Protein AF-A0A101GXN9-F1 (afdb_monomer_lite)

Structure (mmCIF, N/CA/C/O backbone):
data_AF-A0A101GXN9-F1
#
_entry.id   AF-A0A101GXN9-F1
#
loop_
_atom_site.group_PDB
_atom_site.id
_atom_site.type_symbol
_atom_site.label_atom_id
_atom_site.label_alt_id
_atom_site.label_comp_id
_atom_site.label_asym_id
_atom_site.label_entity_id
_atom_site.label_seq_id
_atom_site.pdbx_PDB_ins_code
_atom_site.Cartn_x
_atom_site.Cartn_y
_atom_site.Cartn_z
_atom_site.occupancy
_atom_site.B_iso_or_equiv
_atom_site.auth_seq_id
_atom_site.auth_comp_id
_atom_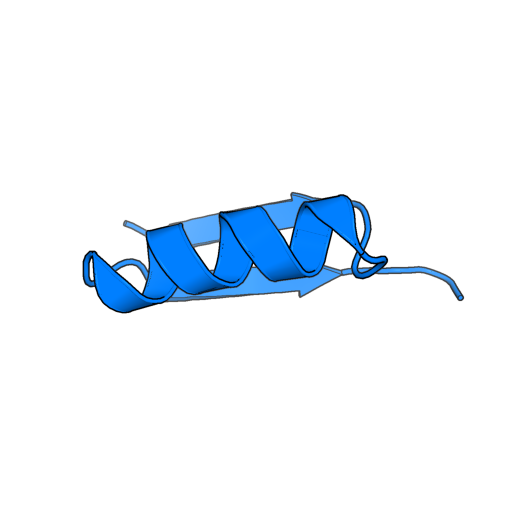site.auth_asym_id
_atom_site.auth_atom_id
_atom_site.pdbx_PDB_model_num
ATOM 1 N N . MET A 1 1 ? -12.075 1.802 4.678 1.00 95.69 1 MET A N 1
ATOM 2 C CA . MET A 1 1 ? -12.544 2.433 3.416 1.00 95.69 1 MET A CA 1
ATOM 3 C C . MET A 1 1 ? -11.831 1.780 2.234 1.00 95.69 1 MET A C 1
ATOM 5 O O . MET A 1 1 ? -10.799 1.165 2.469 1.00 95.69 1 MET A O 1
ATOM 9 N N . LYS A 1 2 ? -12.364 1.867 1.006 1.00 98.44 2 LYS A N 1
ATOM 10 C CA . LYS A 1 2 ? -11.668 1.397 -0.208 1.00 98.44 2 LYS A CA 1
ATOM 11 C C . LYS A 1 2 ? -10.730 2.485 -0.723 1.00 98.44 2 LYS A C 1
ATOM 13 O O . LYS A 1 2 ? -11.183 3.609 -0.927 1.00 98.44 2 LYS A O 1
ATOM 18 N N . ILE A 1 3 ? -9.451 2.164 -0.894 1.00 98.50 3 ILE A N 1
ATOM 19 C CA . ILE A 1 3 ? -8.401 3.118 -1.266 1.00 98.50 3 ILE A CA 1
ATOM 20 C C . ILE A 1 3 ? -7.558 2.519 -2.391 1.00 98.50 3 ILE A C 1
ATOM 22 O O . ILE A 1 3 ? -6.982 1.448 -2.227 1.00 98.50 3 ILE A O 1
ATOM 26 N N . THR A 1 4 ? -7.444 3.232 -3.509 1.00 98.50 4 THR A N 1
ATOM 27 C CA . THR A 1 4 ? -6.526 2.869 -4.596 1.00 98.50 4 THR A CA 1
ATOM 28 C C . THR A 1 4 ? -5.323 3.801 -4.575 1.00 98.50 4 THR A C 1
ATOM 30 O O . THR A 1 4 ? -5.490 5.020 -4.574 1.00 98.50 4 THR A O 1
ATOM 33 N N . ILE A 1 5 ? -4.120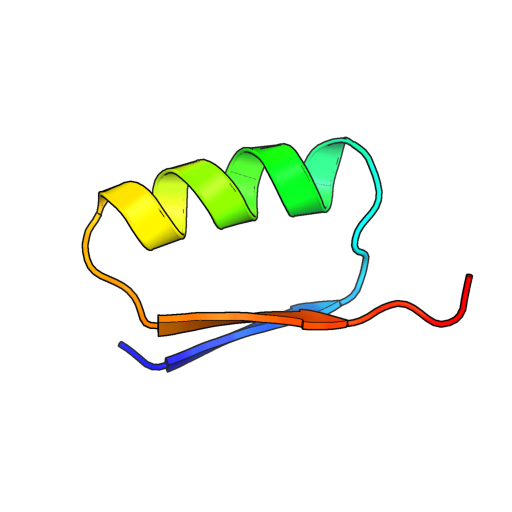 3.235 -4.584 1.00 98.25 5 ILE A N 1
ATOM 34 C CA . ILE A 1 5 ? -2.855 3.968 -4.654 1.00 98.25 5 ILE A CA 1
ATOM 35 C C . ILE A 1 5 ? -2.213 3.681 -6.010 1.00 98.25 5 ILE A C 1
ATOM 37 O O . ILE A 1 5 ? -1.998 2.523 -6.366 1.00 98.25 5 ILE A O 1
ATOM 41 N N . VAL A 1 6 ? -1.913 4.742 -6.760 1.00 97.94 6 VAL A N 1
ATOM 42 C CA . VAL A 1 6 ? -1.193 4.659 -8.036 1.00 97.94 6 VAL A CA 1
ATOM 43 C C . VAL A 1 6 ? 0.299 4.831 -7.764 1.00 97.94 6 VAL A C 1
ATOM 45 O O . VAL A 1 6 ? 0.728 5.883 -7.292 1.00 97.94 6 VAL A O 1
ATOM 48 N N . GLY A 1 7 ? 1.067 3.787 -8.057 1.00 97.75 7 GLY A N 1
ATOM 49 C CA . GLY A 1 7 ? 2.468 3.618 -7.695 1.00 97.75 7 GLY A CA 1
ATOM 50 C C . GLY A 1 7 ? 2.626 2.579 -6.582 1.00 97.75 7 GLY A C 1
ATOM 51 O O . GLY A 1 7 ? 2.296 2.857 -5.432 1.00 97.75 7 GLY A O 1
ATOM 52 N N . ALA A 1 8 ? 3.171 1.404 -6.905 1.00 97.75 8 ALA A N 1
ATOM 53 C CA . ALA A 1 8 ? 3.490 0.314 -5.975 1.00 97.75 8 ALA A CA 1
ATOM 54 C C . ALA A 1 8 ? 4.977 0.281 -5.564 1.00 97.75 8 ALA A C 1
ATOM 56 O O . ALA A 1 8 ? 5.414 -0.625 -4.856 1.00 97.75 8 ALA A O 1
ATOM 57 N N . GLY A 1 9 ? 5.764 1.290 -5.954 1.00 96.94 9 GLY A N 1
ATOM 58 C CA . GLY A 1 9 ? 7.146 1.469 -5.499 1.00 96.94 9 GLY A CA 1
ATOM 59 C C . GLY A 1 9 ? 7.281 1.754 -3.993 1.00 96.94 9 GLY A C 1
ATOM 60 O O . GLY A 1 9 ? 6.309 1.727 -3.238 1.00 96.94 9 GLY A O 1
ATOM 61 N N . ALA A 1 10 ? 8.498 2.077 -3.541 1.00 98.12 10 ALA A N 1
ATOM 62 C CA . ALA A 1 10 ? 8.841 2.173 -2.114 1.00 98.12 10 ALA A CA 1
ATOM 63 C C . ALA A 1 10 ? 7.882 3.049 -1.282 1.00 98.12 10 ALA A C 1
ATOM 65 O O . ALA A 1 10 ? 7.418 2.626 -0.225 1.00 98.12 10 ALA A O 1
ATOM 66 N N . MET A 1 11 ? 7.544 4.248 -1.765 1.00 97.81 11 MET A N 1
ATOM 67 C CA . MET A 1 11 ? 6.618 5.137 -1.051 1.00 97.81 11 MET A CA 1
ATOM 68 C C . MET A 1 11 ? 5.184 4.598 -1.047 1.00 97.81 11 MET A C 1
ATOM 70 O O . MET A 1 11 ? 4.542 4.585 0.000 1.00 97.81 11 MET A O 1
ATOM 74 N N . GLY A 1 12 ? 4.687 4.129 -2.196 1.00 98.19 12 GLY A N 1
ATOM 75 C CA . GLY A 1 12 ? 3.328 3.601 -2.314 1.00 98.19 12 GLY A CA 1
ATOM 76 C C . GLY A 1 12 ? 3.108 2.376 -1.435 1.00 98.19 12 GLY A C 1
ATOM 77 O O . GLY A 1 12 ? 2.120 2.308 -0.712 1.00 98.19 12 GLY A O 1
ATOM 78 N N . SER A 1 13 ? 4.084 1.470 -1.406 1.00 98.06 13 SER A N 1
ATOM 79 C CA . SER A 1 13 ? 4.080 0.301 -0.527 1.00 98.06 13 SER A CA 1
ATOM 80 C C . SER A 1 13 ? 4.142 0.676 0.960 1.00 98.06 13 SER A C 1
ATOM 82 O O . SER A 1 13 ? 3.394 0.108 1.753 1.00 98.06 13 SER A O 1
ATOM 84 N N . LEU A 1 14 ? 4.966 1.660 1.352 1.00 98.50 14 LEU A N 1
ATOM 85 C CA . LEU A 1 14 ? 5.053 2.123 2.745 1.00 98.50 14 LEU A CA 1
ATOM 86 C C . LEU A 1 14 ? 3.712 2.680 3.241 1.00 98.50 14 LEU A C 1
ATOM 88 O O . LEU A 1 14 ? 3.183 2.230 4.256 1.00 98.50 14 LEU A O 1
ATOM 92 N N . PHE A 1 15 ? 3.143 3.648 2.523 1.00 98.31 15 PHE A N 1
ATOM 93 C CA . PHE A 1 15 ? 1.886 4.270 2.940 1.00 98.31 15 PHE A CA 1
ATOM 94 C C . PHE A 1 15 ? 0.693 3.331 2.759 1.00 98.31 15 PHE A C 1
ATOM 96 O O . PHE A 1 15 ? -0.200 3.308 3.603 1.00 98.31 15 PHE A O 1
ATOM 103 N N . GLY A 1 16 ? 0.692 2.521 1.697 1.00 98.50 16 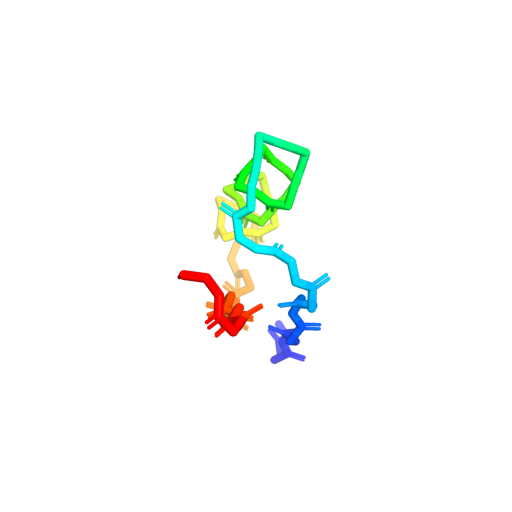GLY A N 1
ATOM 104 C CA . GLY A 1 16 ? -0.321 1.498 1.466 1.00 98.50 16 GLY A CA 1
ATOM 105 C C . GLY A 1 16 ? -0.361 0.455 2.578 1.00 98.50 16 GLY A C 1
ATOM 106 O O . GLY A 1 16 ? -1.448 0.111 3.035 1.00 98.50 16 GLY A O 1
ATOM 107 N N . GLY A 1 17 ? 0.804 0.026 3.075 1.00 98.44 17 GLY A N 1
ATOM 108 C CA . GLY A 1 17 ? 0.917 -0.870 4.227 1.00 98.44 17 GLY A CA 1
ATOM 109 C C . GLY A 1 17 ? 0.317 -0.267 5.495 1.00 98.44 17 GLY A C 1
ATOM 110 O O . GLY A 1 17 ? -0.560 -0.875 6.100 1.00 98.44 17 GLY A O 1
ATOM 111 N N . LEU A 1 18 ? 0.694 0.968 5.844 1.00 98.62 18 LEU A N 1
ATOM 112 C CA . LEU A 1 18 ? 0.142 1.664 7.017 1.00 98.62 18 LEU A CA 1
ATOM 113 C C . LEU A 1 18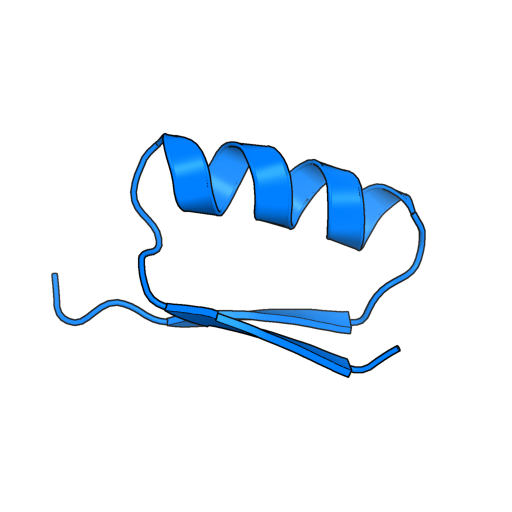 ? -1.382 1.855 6.922 1.00 98.62 18 LEU A C 1
ATOM 115 O O . LEU A 1 18 ? -2.109 1.708 7.905 1.00 98.62 18 LEU A O 1
ATOM 119 N N . LEU A 1 19 ? -1.892 2.166 5.727 1.00 98.62 19 LEU A N 1
ATOM 120 C CA . LEU A 1 19 ? -3.329 2.310 5.495 1.00 98.62 19 LEU A CA 1
ATOM 121 C C . LEU A 1 19 ? -4.066 0.971 5.615 1.00 98.62 19 LEU A C 1
ATOM 123 O O . LEU A 1 19 ? -5.174 0.946 6.162 1.00 98.62 19 LEU A O 1
ATOM 127 N N . ALA A 1 20 ? -3.459 -0.120 5.145 1.00 98.62 20 ALA A N 1
ATOM 128 C CA . ALA A 1 20 ? -3.994 -1.469 5.290 1.00 98.62 20 ALA A CA 1
ATOM 129 C C . ALA A 1 20 ? -4.007 -1.917 6.762 1.00 98.62 20 ALA A C 1
ATOM 131 O O . ALA A 1 20 ? -5.028 -2.417 7.231 1.00 98.62 20 ALA A O 1
ATOM 132 N N . GLU A 1 21 ? -2.936 -1.654 7.520 1.00 98.56 21 GLU A N 1
ATOM 133 C CA . GLU A 1 21 ? -2.869 -1.915 8.968 1.00 98.56 21 GLU A CA 1
ATOM 134 C C . GLU A 1 21 ? -3.942 -1.146 9.751 1.00 98.56 21 GLU A C 1
ATOM 136 O O . GLU A 1 21 ? -4.496 -1.654 10.723 1.00 98.56 21 GLU A O 1
ATOM 141 N N . SER A 1 22 ? -4.318 0.047 9.284 1.00 98.56 22 SER A N 1
ATOM 142 C CA . SER A 1 22 ? -5.431 0.827 9.837 1.00 98.56 22 SER A CA 1
ATOM 143 C C . SER A 1 22 ? -6.828 0.273 9.476 1.00 98.56 22 SER A C 1
ATOM 145 O O . SER A 1 22 ? -7.836 0.927 9.758 1.00 98.56 22 SER A O 1
ATOM 147 N N . GLY A 1 23 ? -6.927 -0.898 8.840 1.00 98.50 23 GLY A N 1
ATOM 148 C CA . GLY A 1 23 ? -8.193 -1.555 8.498 1.00 98.50 23 GLY A CA 1
ATOM 149 C C . GLY A 1 23 ? -8.839 -1.060 7.202 1.00 98.50 23 GLY A C 1
ATOM 150 O O . GLY A 1 23 ? -10.048 -1.218 7.009 1.00 98.50 23 GLY A O 1
ATOM 151 N N . ASN A 1 24 ? -8.070 -0.430 6.309 1.00 98.69 24 ASN A N 1
ATOM 152 C CA . ASN A 1 24 ? -8.566 -0.054 4.987 1.00 98.69 24 ASN A CA 1
ATOM 153 C C . ASN A 1 24 ? -8.329 -1.163 3.961 1.00 98.69 24 ASN A C 1
ATOM 155 O O . ASN A 1 24 ? -7.334 -1.878 4.005 1.00 98.69 24 ASN A O 1
ATOM 159 N N . GLU A 1 25 ? -9.238 -1.262 2.996 1.00 98.69 25 GLU A N 1
ATOM 160 C CA . GLU A 1 25 ? -9.064 -2.113 1.824 1.00 98.69 25 GLU A CA 1
ATOM 161 C C . GLU A 1 25 ? -8.237 -1.320 0.810 1.00 98.69 25 GLU A C 1
ATOM 163 O O . GLU A 1 25 ? -8.746 -0.392 0.175 1.00 98.69 25 GLU A O 1
ATOM 168 N N . VAL A 1 26 ? -6.9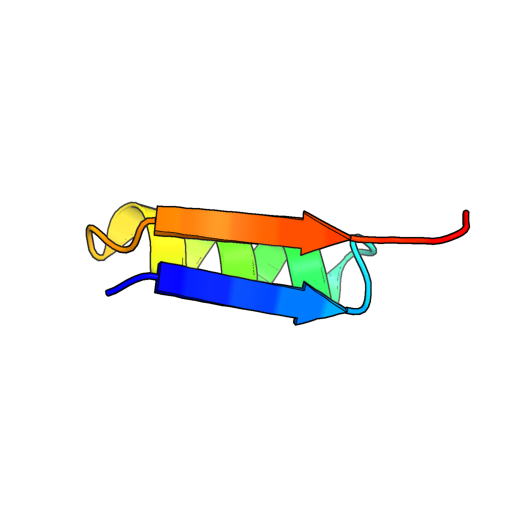44 -1.634 0.731 1.00 98.62 26 VAL A N 1
ATOM 169 C CA . VAL A 1 26 ? -5.976 -0.912 -0.100 1.00 98.62 26 VAL A CA 1
ATOM 170 C C . VAL A 1 26 ? -5.634 -1.734 -1.337 1.00 98.62 26 VAL A C 1
ATOM 172 O O . VAL A 1 26 ? -5.230 -2.889 -1.229 1.00 98.62 26 VAL A O 1
ATOM 175 N N . LEU A 1 27 ? -5.751 -1.115 -2.511 1.00 98.62 27 LEU A N 1
ATOM 176 C CA . LEU A 1 27 ? -5.273 -1.649 -3.781 1.00 98.62 27 LEU A CA 1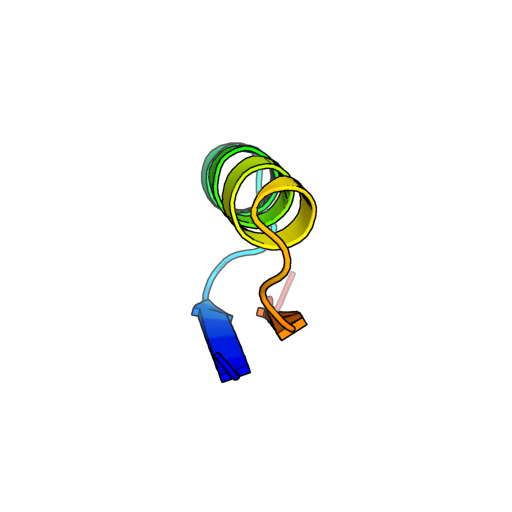
ATOM 177 C C . LEU A 1 27 ? -4.109 -0.792 -4.282 1.00 98.62 27 LEU A C 1
ATOM 179 O O . LEU A 1 27 ? -4.280 0.392 -4.571 1.00 98.62 27 LEU A O 1
ATOM 183 N N . LEU A 1 28 ? -2.932 -1.398 -4.405 1.00 98.44 28 LEU A N 1
ATOM 184 C CA . LEU A 1 28 ? -1.778 -0.794 -5.067 1.00 98.44 28 LEU A CA 1
ATOM 185 C C . LEU A 1 28 ? -1.835 -1.147 -6.555 1.00 98.44 28 LEU A C 1
ATOM 187 O O . LEU A 1 28 ? -1.982 -2.319 -6.897 1.00 98.44 28 LEU A O 1
ATOM 191 N N . ILE A 1 29 ? -1.727 -0.146 -7.429 1.00 98.06 29 ILE A N 1
ATOM 192 C CA . ILE A 1 29 ? -1.619 -0.348 -8.877 1.00 98.06 29 ILE A CA 1
ATOM 193 C C . ILE A 1 29 ? -0.327 0.278 -9.379 1.00 98.06 29 ILE A C 1
ATOM 195 O O . ILE A 1 29 ? 0.030 1.383 -8.977 1.00 98.06 29 ILE A O 1
ATOM 199 N N . ASP A 1 30 ? 0.352 -0.405 -10.286 1.00 97.50 30 ASP A N 1
ATOM 200 C CA . ASP A 1 30 ? 1.529 0.110 -10.974 1.00 97.50 30 ASP A CA 1
ATOM 201 C C . ASP A 1 30 ? 1.547 -0.428 -12.411 1.00 97.50 30 ASP A C 1
ATOM 203 O O . ASP A 1 30 ? 0.866 -1.408 -12.719 1.00 97.50 30 ASP A O 1
ATOM 207 N N . ILE A 1 31 ? 2.264 0.261 -13.295 1.00 97.06 31 ILE A N 1
ATOM 208 C CA . ILE A 1 31 ? 2.520 -0.176 -14.673 1.00 97.06 31 ILE A CA 1
ATOM 209 C C . ILE A 1 31 ? 3.852 -0.923 -14.803 1.00 97.06 31 ILE A C 1
ATOM 211 O O . ILE A 1 31 ? 4.094 -1.532 -15.846 1.00 97.06 31 ILE A O 1
ATOM 215 N N . TRP A 1 32 ? 4.714 -0.806 -13.791 1.00 90.81 32 TRP A N 1
ATOM 216 C CA . TRP A 1 32 ? 6.030 -1.429 -13.714 1.00 90.81 32 TRP A CA 1
ATOM 217 C C . TRP A 1 32 ? 5.972 -2.834 -13.117 1.00 90.81 32 TRP A C 1
ATOM 219 O O . TRP A 1 32 ? 5.134 -3.073 -12.216 1.00 90.81 32 TRP A O 1
#

Radius of gyration: 8.71 Å; chains: 1; bounding box: 21×7×24 Å

Secondary structure (DSSP, 8-state):
-EEEEE--SHHHHHHHHHHHHTT-EEEEE---

Foldseek 3Di:
DEEEDEDPPDVSVVVQVVCVVVVYNYHYDYPD

pLDDT: mean 97.93, std 1.42, range [90.81, 98.69]

Sequence (32 aa):
MKITIVGAGAMGSLFGGLLAESGNEVLLIDIW